Protein AF-A0A2V8KCZ8-F1 (afdb_monomer)

Sequence (81 aa):
TNQAATLTIALLNSRGEEVTRVSRQLSGNEQLSRFIDEFYPDIRNGEFSGTVTVRSTVLVAVVALQIDRSGITTIPVTPID

Structure (mmCIF, N/CA/C/O backbone):
data_AF-A0A2V8KCZ8-F1
#
_entry.id   AF-A0A2V8KCZ8-F1
#
loop_
_atom_site.group_PDB
_atom_site.id
_atom_site.type_symbol
_atom_site.label_atom_id
_atom_site.label_alt_id
_atom_site.label_comp_id
_atom_site.label_asym_id
_atom_site.label_entity_id
_atom_site.label_seq_id
_atom_site.pdbx_PDB_ins_code
_atom_site.Cartn_x
_atom_site.Cartn_y
_atom_site.Cartn_z
_atom_site.occupancy
_atom_site.B_iso_or_equiv
_atom_site.auth_seq_id
_atom_site.auth_comp_id
_atom_site.auth_asym_id
_atom_site.auth_atom_id
_atom_site.pdbx_PDB_model_num
ATOM 1 N N . THR A 1 1 ? -16.658 1.224 14.983 1.00 57.03 1 THR A N 1
ATOM 2 C CA . THR A 1 1 ? -16.044 2.321 15.764 1.00 57.03 1 THR A CA 1
ATOM 3 C C . THR A 1 1 ? -15.176 3.143 14.833 1.00 57.03 1 THR A C 1
ATOM 5 O O . THR A 1 1 ? -14.515 2.563 13.986 1.00 57.03 1 THR A O 1
ATOM 8 N N . ASN A 1 2 ? -15.214 4.474 14.939 1.00 79.94 2 ASN A N 1
ATOM 9 C CA . ASN A 1 2 ? -14.327 5.375 14.195 1.00 79.94 2 ASN A CA 1
ATOM 10 C C . ASN A 1 2 ? -12.939 5.329 14.868 1.00 79.94 2 ASN A C 1
ATOM 12 O O . ASN A 1 2 ? -12.676 6.081 15.801 1.00 79.94 2 ASN A O 1
ATOM 16 N N . GLN A 1 3 ? -12.121 4.339 14.500 1.00 91.81 3 GLN A N 1
ATOM 17 C CA . GLN A 1 3 ? -10.769 4.147 15.031 1.00 91.81 3 GLN A CA 1
ATOM 18 C C . GLN A 1 3 ? -9.744 4.550 13.978 1.00 91.81 3 GLN A C 1
ATOM 20 O O . GLN A 1 3 ? -9.902 4.221 12.804 1.00 91.81 3 GLN A O 1
ATOM 25 N N . ALA A 1 4 ? -8.690 5.240 14.411 1.00 95.19 4 ALA A N 1
ATOM 26 C CA . ALA A 1 4 ? -7.555 5.524 13.549 1.00 95.19 4 ALA A CA 1
ATOM 27 C C . ALA A 1 4 ? -6.768 4.235 13.253 1.00 95.19 4 ALA A C 1
ATOM 29 O O . ALA A 1 4 ? -6.545 3.410 14.142 1.00 95.19 4 ALA A O 1
ATOM 30 N N . ALA A 1 5 ? -6.327 4.091 12.009 1.00 96.31 5 ALA A N 1
ATOM 31 C CA . ALA A 1 5 ? -5.500 3.001 11.524 1.00 96.31 5 ALA A CA 1
ATOM 32 C C . ALA A 1 5 ? -4.073 3.491 11.271 1.00 96.31 5 ALA A C 1
ATOM 34 O O . ALA A 1 5 ? -3.864 4.586 10.745 1.00 96.31 5 ALA A O 1
ATOM 35 N N . THR A 1 6 ? -3.085 2.653 11.571 1.00 97.31 6 THR A N 1
ATOM 36 C CA . THR A 1 6 ? -1.742 2.798 11.007 1.00 97.31 6 THR A CA 1
ATOM 37 C C . THR A 1 6 ? -1.587 1.784 9.884 1.00 97.31 6 THR A C 1
ATOM 39 O O . THR A 1 6 ? -1.601 0.577 10.118 1.00 97.31 6 THR A O 1
ATOM 42 N N . LEU A 1 7 ? -1.443 2.290 8.663 1.00 96.75 7 LEU A N 1
ATOM 43 C CA . LEU A 1 7 ? -1.184 1.515 7.461 1.00 96.75 7 LEU A CA 1
ATOM 44 C C . LEU A 1 7 ? 0.323 1.397 7.259 1.00 96.75 7 LEU A C 1
ATOM 46 O O . LEU A 1 7 ? 1.018 2.407 7.175 1.00 96.75 7 LEU A O 1
ATOM 50 N N . THR A 1 8 ? 0.819 0.174 7.129 1.00 97.19 8 THR A N 1
ATOM 51 C CA . THR A 1 8 ? 2.145 -0.113 6.582 1.00 97.19 8 THR A CA 1
ATOM 52 C C . THR A 1 8 ? 1.965 -0.616 5.161 1.00 97.19 8 THR A C 1
ATOM 54 O O . THR A 1 8 ? 1.451 -1.714 4.951 1.00 97.19 8 THR A O 1
ATOM 57 N N . ILE A 1 9 ? 2.373 0.195 4.195 1.00 95.94 9 ILE A N 1
ATOM 58 C CA . ILE A 1 9 ? 2.352 -0.144 2.774 1.00 95.94 9 ILE A CA 1
ATOM 59 C C . ILE A 1 9 ? 3.786 -0.535 2.428 1.00 95.94 9 ILE A C 1
ATOM 61 O O . ILE A 1 9 ? 4.699 0.217 2.762 1.00 95.94 9 ILE A O 1
ATOM 65 N N . ALA A 1 10 ? 4.005 -1.695 1.816 1.00 95.56 10 ALA A N 1
ATOM 66 C CA . ALA A 1 10 ? 5.343 -2.174 1.478 1.00 95.56 10 ALA A CA 1
ATOM 67 C C . ALA A 1 10 ? 5.409 -2.722 0.054 1.00 95.56 10 ALA A C 1
ATOM 69 O O . ALA A 1 10 ? 4.452 -3.326 -0.434 1.00 95.56 10 ALA A O 1
ATOM 70 N N . LEU A 1 11 ? 6.551 -2.514 -0.595 1.00 93.94 11 LEU A N 1
ATOM 71 C CA . LEU A 1 11 ? 6.871 -3.068 -1.904 1.00 93.94 11 LEU A CA 1
ATOM 72 C C . LEU A 1 11 ? 7.754 -4.295 -1.740 1.00 93.94 11 LEU A C 1
ATOM 74 O O . LEU A 1 11 ? 8.810 -4.214 -1.113 1.00 93.94 11 LEU A O 1
ATOM 78 N N . LEU A 1 12 ? 7.337 -5.414 -2.320 1.00 93.50 12 LEU A N 1
ATOM 79 C CA . LEU A 1 12 ? 8.092 -6.660 -2.326 1.00 93.50 12 LEU A CA 1
ATOM 80 C C . LEU A 1 12 ? 8.515 -6.984 -3.758 1.00 93.50 12 LEU A C 1
ATOM 82 O O . LEU A 1 12 ? 7.689 -6.933 -4.669 1.00 93.50 12 LEU A O 1
ATOM 86 N N . ASN A 1 13 ? 9.785 -7.328 -3.966 1.00 91.56 13 ASN A N 1
ATOM 87 C CA . ASN A 1 13 ? 10.280 -7.749 -5.278 1.00 91.56 13 ASN A CA 1
ATOM 88 C C . ASN A 1 13 ? 9.697 -9.120 -5.691 1.00 91.56 13 ASN A C 1
ATOM 90 O O . ASN A 1 13 ? 8.951 -9.756 -4.946 1.00 91.56 13 ASN A O 1
ATOM 94 N N . SER A 1 14 ? 10.061 -9.615 -6.875 1.00 91.69 14 SER A N 1
ATOM 95 C CA . SER A 1 14 ? 9.601 -10.917 -7.389 1.00 91.69 14 SER A CA 1
ATOM 96 C C . SER A 1 14 ? 9.996 -12.132 -6.534 1.00 91.69 14 SER A C 1
ATOM 98 O O . SER A 1 14 ? 9.411 -13.200 -6.698 1.00 91.69 14 SER A O 1
ATOM 100 N N . ARG A 1 15 ? 10.958 -11.987 -5.613 1.00 93.06 15 ARG A N 1
ATOM 101 C CA . ARG A 1 15 ? 11.343 -13.016 -4.632 1.00 93.06 15 ARG A CA 1
ATOM 102 C C . ARG A 1 15 ? 10.554 -12.917 -3.322 1.00 93.06 15 ARG A C 1
ATOM 104 O O . ARG A 1 15 ? 10.786 -13.714 -2.421 1.00 93.06 15 ARG A O 1
ATOM 111 N N . GLY A 1 16 ? 9.642 -11.952 -3.204 1.00 91.62 16 GLY A N 1
ATOM 112 C CA . GLY A 1 16 ? 8.890 -11.681 -1.978 1.00 91.62 16 GLY A CA 1
ATOM 113 C C . GLY A 1 16 ? 9.692 -10.925 -0.915 1.00 91.62 16 GLY A C 1
ATOM 114 O O . GLY A 1 16 ? 9.242 -10.815 0.223 1.00 91.62 16 GLY A O 1
ATOM 115 N N . GLU A 1 17 ? 10.870 -10.400 -1.254 1.00 94.31 17 GLU A N 1
ATOM 116 C CA . GLU A 1 17 ? 11.689 -9.630 -0.319 1.00 94.31 17 GLU A CA 1
ATOM 117 C C . GLU A 1 17 ? 11.234 -8.173 -0.319 1.00 94.31 17 GLU A C 1
ATOM 119 O O . GLU A 1 17 ? 11.044 -7.572 -1.380 1.00 94.31 17 GLU A O 1
ATOM 124 N N . GLU A 1 18 ? 11.087 -7.590 0.867 1.00 94.31 18 GLU A N 1
ATOM 125 C CA . GLU A 1 18 ? 10.739 -6.180 0.998 1.00 94.31 18 GLU A CA 1
ATOM 126 C C . GLU A 1 18 ? 11.870 -5.285 0.476 1.00 94.31 18 GLU A C 1
ATOM 128 O O . GLU A 1 18 ? 13.011 -5.369 0.925 1.00 94.31 18 GLU A O 1
ATOM 133 N N . VAL A 1 19 ? 11.530 -4.406 -0.463 1.00 92.69 19 VAL A N 1
ATOM 134 C CA . VAL A 1 19 ? 12.433 -3.402 -1.035 1.00 92.69 19 VAL A CA 1
ATOM 135 C C . VAL A 1 19 ? 12.356 -2.104 -0.238 1.00 92.69 19 VAL A C 1
ATOM 137 O O . VAL A 1 19 ? 13.374 -1.486 0.057 1.00 92.69 19 VAL A O 1
ATOM 140 N N . THR A 1 20 ? 11.139 -1.673 0.094 1.00 93.06 20 THR A N 1
ATOM 141 C CA . THR A 1 20 ? 10.883 -0.462 0.878 1.00 93.06 20 THR A CA 1
ATOM 142 C C . THR A 1 20 ? 9.464 -0.475 1.444 1.00 93.06 20 THR A C 1
ATOM 144 O O . THR A 1 20 ? 8.606 -1.238 0.988 1.00 93.06 20 THR A O 1
ATOM 147 N N . ARG A 1 21 ? 9.198 0.399 2.418 1.00 95.69 21 ARG A N 1
ATOM 148 C CA . ARG A 1 21 ? 7.877 0.590 3.018 1.00 95.69 21 ARG A CA 1
ATOM 149 C C . ARG A 1 21 ? 7.623 2.047 3.383 1.00 95.69 21 ARG A C 1
ATOM 151 O O . ARG A 1 21 ? 8.550 2.798 3.676 1.00 95.69 21 ARG A O 1
ATOM 158 N N . VAL A 1 22 ? 6.350 2.411 3.470 1.00 96.19 22 VAL A N 1
ATOM 159 C CA . VAL A 1 22 ? 5.891 3.665 4.074 1.00 96.19 22 VAL A CA 1
ATOM 160 C C . VAL A 1 22 ? 4.812 3.404 5.117 1.00 96.19 22 VAL A C 1
ATOM 162 O O . VAL A 1 22 ? 3.992 2.497 4.979 1.00 96.19 22 VAL A O 1
ATOM 165 N N . SER A 1 23 ? 4.802 4.231 6.164 1.00 97.00 23 SER A N 1
ATOM 166 C CA . SER A 1 23 ? 3.739 4.249 7.171 1.00 97.00 23 SER A CA 1
ATOM 167 C C . SER A 1 23 ? 2.823 5.452 6.963 1.00 97.00 23 SER A C 1
ATOM 169 O O . SER A 1 23 ? 3.300 6.562 6.696 1.00 97.00 23 SER A O 1
ATOM 171 N N . ARG A 1 24 ? 1.510 5.249 7.060 1.00 96.31 24 ARG A N 1
ATOM 172 C CA . ARG A 1 24 ? 0.495 6.306 6.970 1.00 96.31 24 ARG A CA 1
ATOM 173 C C . ARG A 1 24 ? -0.543 6.129 8.060 1.00 96.31 24 ARG A C 1
ATOM 175 O O . ARG A 1 24 ? -0.955 5.013 8.357 1.00 96.31 24 ARG A O 1
ATOM 182 N N . GLN A 1 25 ? -0.974 7.242 8.633 1.00 96.62 25 GLN A N 1
ATOM 183 C CA . GLN A 1 25 ? -2.109 7.251 9.538 1.00 96.62 25 GLN A CA 1
ATOM 184 C C . GLN A 1 25 ? -3.368 7.567 8.739 1.00 96.62 25 GLN A C 1
ATOM 186 O O . GLN A 1 25 ? -3.349 8.460 7.896 1.00 96.62 25 GLN A O 1
ATOM 191 N N . LEU A 1 26 ? -4.424 6.806 8.992 1.00 95.50 26 LEU A N 1
ATOM 192 C CA . LEU A 1 26 ? -5.754 7.037 8.455 1.00 95.50 26 LEU A CA 1
ATOM 193 C C . LEU A 1 26 ? -6.680 7.247 9.648 1.00 95.50 26 LEU A C 1
ATOM 195 O O . LEU A 1 26 ? -6.828 6.351 10.478 1.00 95.50 26 LEU A O 1
ATOM 199 N N . SER A 1 27 ? -7.271 8.426 9.777 1.00 95.69 27 SER A N 1
ATOM 200 C CA . SER A 1 27 ? -8.306 8.669 10.782 1.00 95.69 27 SER A CA 1
ATOM 201 C C . SER A 1 27 ? -9.516 7.790 10.463 1.00 95.69 27 SER A C 1
ATOM 203 O O . SER A 1 27 ? -9.729 7.400 9.314 1.00 95.69 27 SER A O 1
ATOM 205 N N . GLY A 1 28 ? -10.338 7.431 11.446 1.00 93.75 28 GLY A N 1
ATOM 206 C CA . GLY A 1 28 ? -11.502 6.620 11.098 1.00 93.75 28 GLY A CA 1
ATOM 207 C C . GLY A 1 28 ? -12.500 7.427 10.253 1.00 93.75 28 GLY A C 1
ATOM 208 O O . GLY A 1 28 ? -12.661 8.641 10.409 1.00 93.75 28 GLY A O 1
ATOM 209 N N . ASN A 1 29 ? -13.141 6.725 9.319 1.00 91.44 29 ASN A N 1
ATOM 210 C CA . ASN A 1 29 ? -13.934 7.279 8.214 1.00 91.44 29 ASN A CA 1
ATOM 211 C C . ASN A 1 29 ? -13.148 8.145 7.207 1.00 91.44 29 ASN A C 1
ATOM 213 O O . ASN A 1 29 ? -13.762 8.711 6.305 1.00 91.44 29 ASN A O 1
ATOM 217 N N . GLU A 1 30 ? -11.823 8.257 7.326 1.00 94.50 30 GLU A N 1
ATOM 218 C CA . GLU A 1 30 ? -10.990 8.905 6.313 1.00 94.50 30 GLU A CA 1
ATOM 219 C C . GLU A 1 30 ? -10.759 7.968 5.117 1.00 94.50 30 GLU A C 1
ATOM 221 O O . GLU A 1 30 ? -10.739 6.742 5.253 1.00 94.50 30 GLU A O 1
ATOM 226 N N . GLN A 1 31 ? -10.551 8.555 3.939 1.00 94.50 31 GLN A N 1
ATOM 227 C CA . GLN A 1 31 ? -10.144 7.853 2.726 1.00 94.50 31 GLN A CA 1
ATOM 228 C C . GLN A 1 31 ? -8.787 8.383 2.258 1.00 94.50 31 GLN A C 1
ATOM 230 O O . GLN A 1 31 ? -8.599 9.588 2.108 1.00 94.50 31 GLN A O 1
ATOM 235 N N . LEU A 1 32 ? -7.868 7.466 1.950 1.00 94.88 32 LEU A N 1
ATOM 236 C CA . LEU A 1 32 ? -6.586 7.775 1.324 1.00 94.88 32 LEU A CA 1
ATOM 237 C C . LEU A 1 32 ? -6.567 7.217 -0.101 1.00 94.88 32 LEU A C 1
ATOM 239 O O . LEU A 1 32 ? -6.695 6.013 -0.306 1.00 94.88 32 LEU A O 1
ATOM 243 N N . SER A 1 33 ? -6.384 8.089 -1.091 1.00 94.75 33 SER A N 1
ATOM 244 C CA . SER A 1 33 ? -6.254 7.712 -2.504 1.00 94.75 33 SER A CA 1
ATOM 245 C C . SER A 1 33 ? -5.017 8.375 -3.100 1.00 94.75 3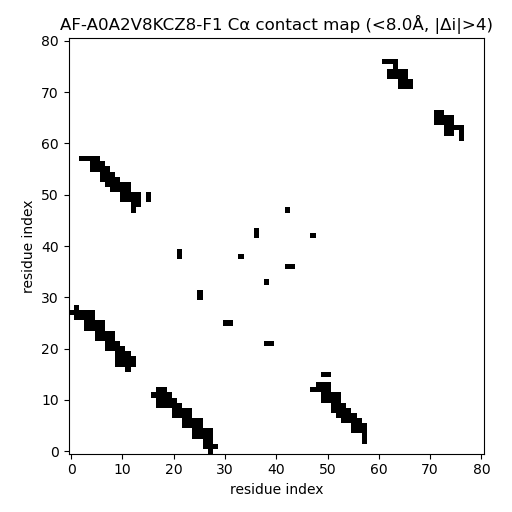3 SER A C 1
ATOM 247 O O . SER A 1 33 ? -4.882 9.595 -3.046 1.00 94.75 33 SER A O 1
ATOM 249 N N . ARG A 1 34 ? -4.089 7.553 -3.594 1.00 93.62 34 ARG A N 1
ATOM 250 C CA . ARG A 1 34 ? -2.751 7.938 -4.066 1.00 93.62 34 ARG A CA 1
ATOM 251 C C . ARG A 1 34 ? -2.258 6.925 -5.094 1.00 93.62 34 ARG A C 1
ATOM 253 O O . ARG A 1 34 ? -2.583 5.741 -4.989 1.00 93.62 34 ARG A O 1
ATOM 260 N N . PHE A 1 35 ? -1.427 7.375 -6.023 1.00 90.94 35 PHE A N 1
ATOM 261 C CA . PHE A 1 35 ? -0.651 6.505 -6.899 1.00 90.94 35 PHE A CA 1
ATOM 262 C C . PHE A 1 35 ? 0.540 5.882 -6.151 1.00 90.94 35 PHE A C 1
ATOM 264 O O . PHE A 1 35 ? 1.046 6.426 -5.166 1.00 90.94 35 PHE A O 1
ATOM 271 N N . ILE A 1 36 ? 1.012 4.721 -6.615 1.00 88.00 36 ILE A N 1
ATOM 272 C CA . ILE A 1 36 ? 2.146 4.016 -5.991 1.00 88.00 36 ILE A CA 1
ATOM 273 C C . ILE A 1 36 ? 3.433 4.854 -6.045 1.00 88.00 36 ILE A C 1
ATOM 275 O O . ILE A 1 36 ? 4.189 4.892 -5.076 1.00 88.00 36 ILE A O 1
ATOM 279 N N . ASP A 1 37 ? 3.656 5.595 -7.124 1.00 87.00 37 ASP A N 1
ATOM 280 C CA . ASP A 1 37 ? 4.807 6.488 -7.296 1.00 87.00 37 ASP A CA 1
ATOM 281 C C . ASP A 1 37 ? 4.738 7.772 -6.441 1.00 87.00 37 ASP A C 1
ATOM 283 O O . ASP A 1 37 ? 5.740 8.476 -6.279 1.00 87.00 37 ASP A O 1
A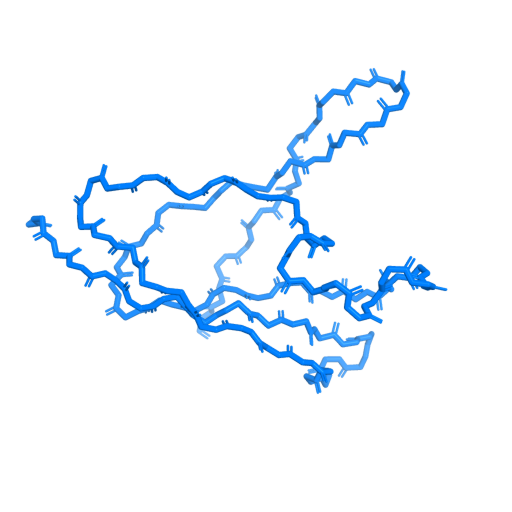TOM 287 N N . GLU A 1 38 ? 3.578 8.103 -5.868 1.00 91.44 38 GLU A N 1
ATOM 288 C CA . GLU A 1 38 ? 3.434 9.129 -4.831 1.00 91.44 38 GLU A CA 1
ATOM 289 C C . GLU A 1 38 ? 3.797 8.595 -3.444 1.00 91.44 38 GLU A C 1
ATOM 291 O O . GLU A 1 38 ? 4.279 9.353 -2.600 1.00 91.44 38 GLU A O 1
ATOM 296 N N . PHE A 1 39 ? 3.582 7.301 -3.191 1.00 91.31 39 PHE A N 1
ATOM 297 C CA . PHE A 1 39 ? 4.054 6.662 -1.964 1.00 91.31 39 PHE A CA 1
ATOM 298 C C . PHE A 1 39 ? 5.572 6.472 -1.969 1.00 91.31 39 PHE A C 1
ATOM 300 O O . PHE A 1 39 ? 6.197 6.646 -0.924 1.00 91.31 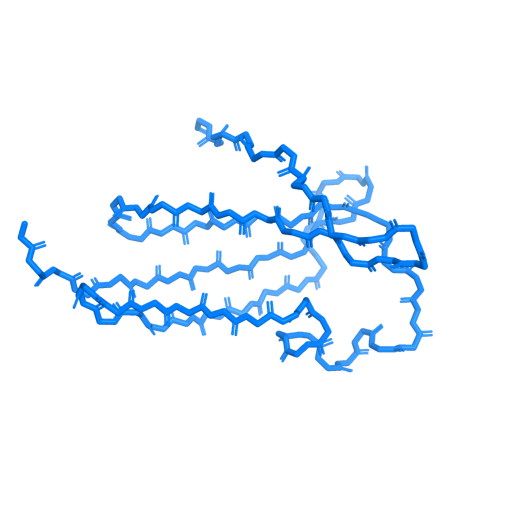39 PHE A O 1
ATOM 307 N N . TYR A 1 40 ? 6.153 6.162 -3.131 1.00 90.06 40 TYR A N 1
ATOM 308 C CA . TYR A 1 40 ? 7.573 5.845 -3.284 1.00 90.06 40 TYR A CA 1
ATOM 309 C C . TYR A 1 40 ? 8.222 6.700 -4.381 1.00 90.06 40 TYR A C 1
ATOM 311 O O . TYR A 1 40 ? 8.507 6.203 -5.474 1.00 90.06 40 TYR A O 1
ATOM 319 N N . PRO A 1 41 ? 8.472 7.994 -4.114 1.00 86.06 41 PRO A N 1
ATOM 320 C CA . PRO A 1 41 ? 9.019 8.905 -5.116 1.00 86.06 41 PRO A CA 1
ATOM 321 C C . PRO A 1 41 ? 10.408 8.489 -5.622 1.00 86.06 41 PRO A C 1
ATOM 323 O O . PRO A 1 41 ? 10.731 8.745 -6.778 1.00 86.06 41 PRO A O 1
ATOM 326 N N . ASP A 1 42 ? 11.197 7.783 -4.813 1.00 79.88 42 ASP A N 1
ATOM 327 C CA . ASP A 1 42 ? 12.546 7.338 -5.192 1.00 79.88 42 ASP A CA 1
ATOM 328 C C . ASP A 1 42 ? 12.545 6.175 -6.202 1.00 79.88 42 ASP A C 1
ATOM 330 O O . ASP A 1 42 ? 13.568 5.871 -6.811 1.00 79.88 42 ASP A O 1
ATOM 334 N N . ILE A 1 43 ? 11.390 5.536 -6.423 1.00 76.12 43 ILE A N 1
ATOM 335 C CA . ILE A 1 43 ? 11.225 4.405 -7.355 1.00 76.12 43 ILE A CA 1
ATOM 336 C C . ILE A 1 43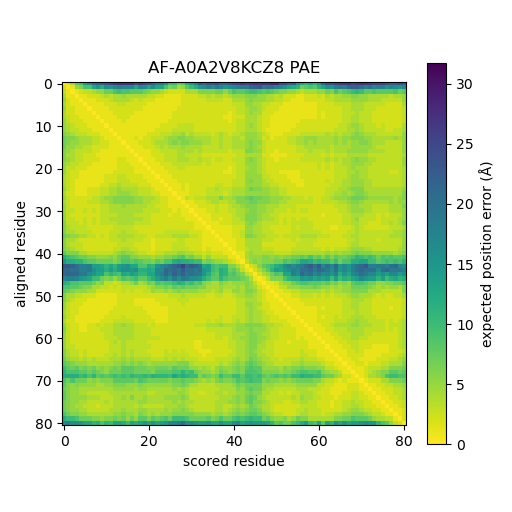 ? 10.832 4.881 -8.761 1.00 76.12 43 ILE A C 1
ATOM 338 O O . ILE A 1 43 ? 10.848 4.103 -9.710 1.00 76.12 43 ILE A O 1
ATOM 342 N N . ARG A 1 44 ? 10.582 6.187 -8.936 1.00 63.75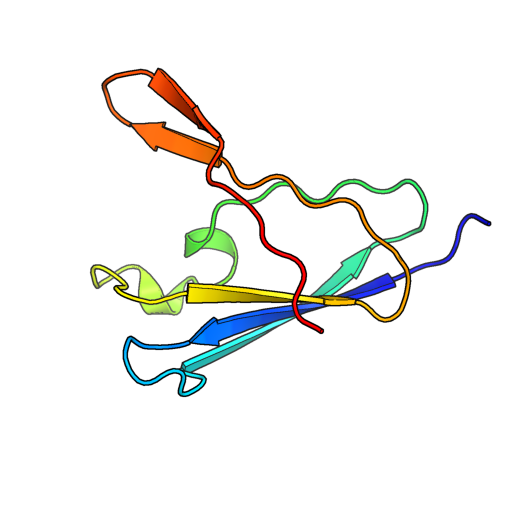 44 ARG A N 1
ATOM 343 C CA . ARG A 1 44 ? 10.101 6.819 -10.181 1.00 63.75 44 ARG A CA 1
ATOM 344 C C . ARG A 1 44 ? 10.970 6.597 -11.426 1.00 63.75 44 ARG A C 1
ATOM 346 O O . ARG A 1 44 ? 10.525 6.916 -12.522 1.00 63.75 44 ARG A O 1
ATOM 353 N N . ASN A 1 45 ? 12.168 6.035 -11.281 1.00 55.88 45 ASN A N 1
ATOM 354 C CA . ASN A 1 45 ? 13.111 5.827 -12.378 1.00 55.88 45 ASN A CA 1
ATOM 355 C C . ASN A 1 45 ? 13.187 4.374 -12.884 1.00 55.88 45 ASN A C 1
ATOM 357 O O . ASN A 1 45 ? 14.024 4.090 -13.739 1.00 55.88 45 ASN A O 1
ATOM 361 N N . GLY A 1 46 ? 12.351 3.453 -12.389 1.00 61.56 46 GLY A N 1
ATOM 362 C CA . GLY A 1 46 ? 12.334 2.063 -12.855 1.00 61.56 46 GLY A CA 1
ATOM 363 C C . GLY A 1 46 ? 10.933 1.462 -12.920 1.00 61.56 46 GLY A C 1
ATOM 364 O O . GLY A 1 46 ? 10.073 1.772 -12.099 1.00 61.56 46 GLY A O 1
ATOM 365 N N . GLU A 1 47 ? 10.708 0.567 -13.883 1.00 64.25 47 GLU A N 1
ATOM 366 C CA . GLU A 1 47 ? 9.554 -0.332 -13.840 1.00 64.25 47 GLU A CA 1
ATOM 367 C C . GLU A 1 47 ? 9.693 -1.232 -12.602 1.00 64.25 47 GLU A C 1
ATOM 369 O O . GLU A 1 47 ? 10.597 -2.067 -12.518 1.00 64.25 47 GLU A O 1
ATOM 374 N N . PHE A 1 48 ? 8.826 -1.044 -11.605 1.00 77.38 48 PHE A N 1
ATOM 375 C C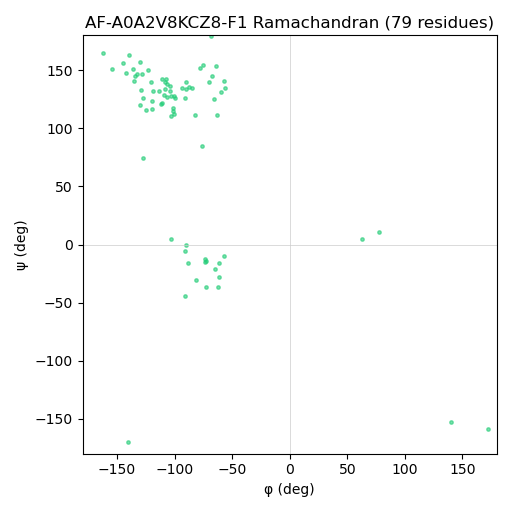A . PHE A 1 48 ? 8.789 -1.925 -10.443 1.00 77.38 48 PHE A CA 1
ATOM 376 C C . PHE A 1 48 ? 7.978 -3.180 -10.777 1.00 77.38 48 PHE A C 1
ATOM 378 O O . PHE A 1 48 ? 6.760 -3.120 -10.935 1.00 77.38 48 PHE A O 1
ATOM 385 N N . SER A 1 49 ? 8.661 -4.323 -10.852 1.00 83.81 49 SER A N 1
AT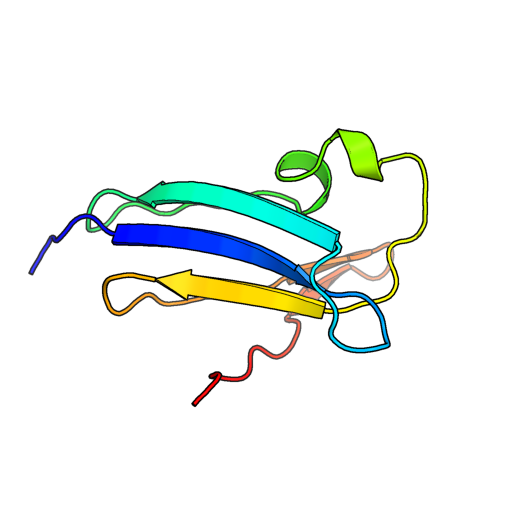OM 386 C CA . SER A 1 49 ? 8.030 -5.639 -10.964 1.00 83.81 49 SER A CA 1
ATOM 387 C C . SER A 1 49 ? 8.027 -6.323 -9.600 1.00 83.81 49 SER A C 1
ATOM 389 O O . SER A 1 49 ? 9.080 -6.666 -9.052 1.00 83.81 49 SER A O 1
ATOM 391 N N . GLY A 1 50 ? 6.839 -6.491 -9.028 1.00 89.06 50 GLY A N 1
ATOM 392 C CA . GLY A 1 50 ? 6.685 -7.005 -7.677 1.00 89.06 50 GLY A CA 1
ATOM 393 C C . GLY A 1 50 ? 5.249 -6.927 -7.178 1.00 89.06 50 GLY A C 1
ATOM 394 O O . GLY A 1 50 ? 4.303 -6.842 -7.958 1.00 89.06 50 GLY A O 1
ATOM 395 N N . THR A 1 51 ? 5.092 -6.955 -5.859 1.00 91.69 51 THR A N 1
ATOM 396 C CA . THR A 1 51 ? 3.792 -6.873 -5.188 1.00 91.69 51 THR A CA 1
ATOM 397 C C . THR A 1 51 ? 3.758 -5.711 -4.205 1.00 91.69 51 THR A C 1
ATOM 399 O O . THR A 1 51 ? 4.777 -5.317 -3.636 1.00 91.69 51 THR A O 1
ATOM 402 N N . VAL A 1 52 ? 2.564 -5.154 -4.008 1.00 93.31 52 VAL A N 1
ATOM 403 C CA . VAL A 1 52 ? 2.285 -4.177 -2.955 1.00 93.31 52 VAL A CA 1
ATOM 404 C C . VAL A 1 52 ? 1.540 -4.906 -1.847 1.00 93.31 52 VAL A C 1
ATOM 406 O O . VAL A 1 52 ? 0.522 -5.544 -2.105 1.00 93.31 52 VAL A O 1
ATOM 409 N N . THR A 1 53 ? 2.018 -4.793 -0.614 1.00 95.44 53 THR A N 1
ATOM 410 C CA . THR A 1 53 ? 1.308 -5.291 0.568 1.00 95.44 53 THR A CA 1
ATOM 411 C C . THR A 1 53 ? 0.822 -4.120 1.408 1.00 95.44 53 THR A C 1
ATOM 413 O O . THR A 1 53 ? 1.507 -3.103 1.526 1.00 95.44 53 THR A O 1
ATOM 416 N N . VAL A 1 54 ? -0.369 -4.254 1.991 1.00 95.44 54 VAL A N 1
ATOM 417 C CA . VAL A 1 54 ? -0.929 -3.283 2.936 1.00 95.44 54 VAL A CA 1
ATOM 418 C C . VAL A 1 54 ? -1.272 -4.028 4.214 1.00 95.44 54 VAL A C 1
ATOM 420 O O . VAL A 1 54 ? -2.128 -4.908 4.216 1.00 95.44 54 VAL A O 1
ATOM 423 N N . ARG A 1 55 ? -0.599 -3.675 5.307 1.00 96.06 55 ARG A N 1
ATOM 424 C CA . ARG A 1 55 ? -0.916 -4.145 6.658 1.00 96.06 55 ARG A CA 1
ATOM 425 C C . ARG A 1 55 ? -1.525 -2.999 7.446 1.00 96.06 55 ARG A C 1
ATOM 427 O O . ARG A 1 55 ? -1.059 -1.869 7.339 1.00 96.06 55 ARG A O 1
ATOM 434 N N . SER A 1 56 ? -2.543 -3.286 8.242 1.00 95.94 56 SER A N 1
ATOM 435 C CA . SER A 1 56 ? -3.255 -2.281 9.028 1.00 95.94 56 SER A CA 1
ATOM 436 C C . SER A 1 56 ? -3.432 -2.757 10.463 1.00 95.94 56 SER A C 1
ATOM 438 O O . SER A 1 56 ? -3.605 -3.948 10.708 1.00 95.94 56 SER A O 1
ATOM 440 N N . THR A 1 57 ? -3.413 -1.823 11.412 1.00 96.62 57 THR A N 1
ATOM 441 C CA . THR A 1 57 ? -3.691 -2.100 12.831 1.00 96.62 57 THR A CA 1
ATOM 442 C C . THR A 1 57 ? -5.173 -2.347 13.123 1.00 96.62 57 THR A C 1
ATOM 444 O O . THR A 1 57 ? -5.508 -2.842 14.194 1.00 96.62 57 THR A O 1
ATOM 447 N N . VAL A 1 58 ? -6.063 -1.991 12.193 1.00 94.38 58 VAL A N 1
ATOM 448 C CA . VAL A 1 58 ? -7.517 -2.220 12.259 1.00 94.38 58 VAL A CA 1
ATOM 449 C C . VAL A 1 58 ? -8.040 -2.643 10.884 1.00 94.38 58 VAL A C 1
ATOM 451 O O . VAL A 1 58 ? -7.367 -2.431 9.874 1.00 94.38 58 VAL A O 1
ATOM 454 N N . LEU A 1 59 ? -9.243 -3.219 10.817 1.00 92.31 59 LEU A N 1
ATOM 455 C CA . LEU A 1 59 ? -9.863 -3.590 9.541 1.00 92.31 59 LEU A CA 1
ATOM 456 C C . LEU A 1 59 ? -10.057 -2.362 8.643 1.00 92.31 59 LEU A C 1
ATOM 458 O O . LEU A 1 59 ? -10.604 -1.347 9.073 1.00 92.31 59 LEU A O 1
ATOM 462 N N . VAL A 1 60 ? -9.631 -2.483 7.388 1.00 92.25 60 VAL A N 1
ATOM 463 C CA . VAL A 1 60 ? -9.770 -1.458 6.350 1.00 92.25 60 VAL A CA 1
ATOM 464 C C . VAL A 1 60 ? -10.231 -2.104 5.050 1.00 92.25 60 VAL A C 1
ATOM 466 O O . VAL A 1 60 ? -9.936 -3.270 4.792 1.00 92.25 60 VAL A O 1
ATOM 469 N N . ALA A 1 61 ? -10.946 -1.344 4.225 1.00 93.19 61 ALA A N 1
ATOM 470 C CA . ALA A 1 61 ? -11.234 -1.732 2.851 1.00 93.19 61 ALA A CA 1
ATOM 471 C C . ALA A 1 61 ? -10.131 -1.197 1.931 1.00 93.19 61 ALA A C 1
ATOM 473 O O . ALA A 1 61 ? -9.674 -0.066 2.102 1.00 93.19 61 ALA A O 1
ATOM 474 N N . VAL A 1 62 ? -9.716 -1.999 0.951 1.00 94.06 62 VAL A N 1
ATOM 475 C CA . VAL A 1 62 ? -8.676 -1.628 -0.015 1.00 94.06 62 VAL A CA 1
ATOM 476 C C . VAL A 1 62 ? -9.194 -1.879 -1.424 1.00 94.06 62 VAL A C 1
ATOM 478 O O . VAL A 1 62 ? -9.737 -2.943 -1.710 1.00 94.06 62 VAL A O 1
ATOM 481 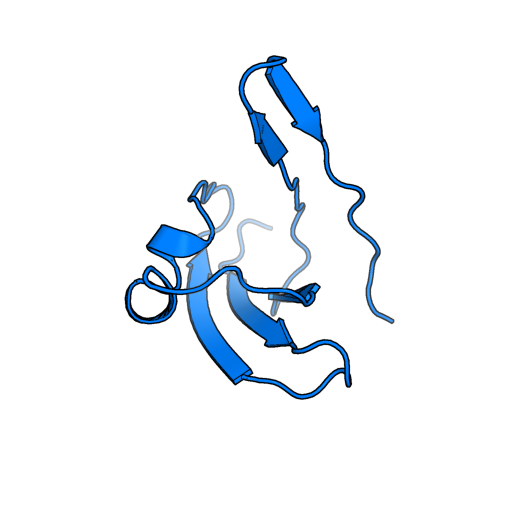N N . VAL A 1 63 ? -9.000 -0.899 -2.303 1.00 94.88 63 VAL A N 1
ATOM 482 C CA . VAL A 1 63 ? -9.254 -1.014 -3.741 1.00 94.88 63 VAL A CA 1
ATOM 483 C C . VAL A 1 63 ? -7.991 -0.573 -4.463 1.00 94.88 63 VAL A C 1
ATOM 485 O O . VAL A 1 63 ? -7.488 0.522 -4.217 1.00 94.88 63 VAL A O 1
ATOM 488 N N . ALA A 1 64 ? -7.484 -1.424 -5.349 1.00 94.62 64 ALA A N 1
ATOM 489 C CA . ALA A 1 64 ? -6.376 -1.094 -6.230 1.00 94.62 64 ALA A CA 1
ATOM 490 C C . ALA A 1 64 ? -6.914 -0.843 -7.643 1.00 94.62 64 ALA A C 1
ATOM 492 O O . ALA A 1 64 ? -7.715 -1.625 -8.158 1.00 94.62 64 ALA A O 1
ATOM 493 N N . LEU A 1 65 ? -6.482 0.255 -8.260 1.00 94.12 65 LEU A N 1
ATOM 494 C CA . LEU A 1 65 ? -6.883 0.651 -9.607 1.00 94.12 65 LEU A CA 1
ATOM 495 C C . LEU A 1 65 ? -5.650 0.737 -10.503 1.00 94.12 65 LEU A C 1
ATOM 497 O O . LEU A 1 65 ? -4.612 1.250 -10.089 1.00 94.12 65 LEU A O 1
ATOM 501 N N . GLN A 1 66 ? -5.792 0.276 -11.739 1.00 91.25 66 GLN A N 1
ATOM 502 C CA . GLN A 1 66 ? -4.847 0.504 -12.821 1.00 91.25 66 GLN A CA 1
ATOM 503 C C . GLN A 1 66 ? -5.474 1.479 -13.811 1.00 91.25 66 GLN A C 1
ATOM 505 O O . GLN A 1 66 ? -6.635 1.329 -14.192 1.00 91.25 66 GLN A O 1
ATOM 510 N N . ILE A 1 67 ? -4.693 2.476 -14.218 1.00 90.12 67 ILE A N 1
ATOM 511 C CA . ILE A 1 67 ? -5.087 3.457 -15.224 1.00 90.12 67 ILE A CA 1
ATOM 512 C C . ILE A 1 67 ? -4.099 3.349 -16.375 1.00 90.12 67 ILE A C 1
ATOM 514 O O . ILE A 1 67 ? -2.894 3.491 -16.173 1.00 90.12 67 ILE A O 1
ATOM 518 N N . ASP A 1 68 ? -4.603 3.102 -17.577 1.00 87.81 68 ASP A N 1
ATOM 519 C CA . ASP A 1 68 ? -3.803 3.080 -18.795 1.00 87.81 68 ASP A CA 1
ATOM 520 C C . ASP A 1 68 ? -4.559 3.737 -19.964 1.00 87.81 68 ASP A C 1
ATOM 522 O O . ASP A 1 68 ? -5.586 4.392 -19.783 1.00 87.81 68 ASP A O 1
ATOM 526 N N . ARG A 1 69 ? -4.034 3.603 -21.188 1.00 90.50 69 ARG A N 1
ATOM 527 C CA . ARG A 1 69 ? -4.652 4.195 -22.388 1.00 90.50 69 ARG A CA 1
ATOM 528 C C . ARG A 1 69 ? -6.025 3.601 -22.725 1.00 90.50 69 ARG A C 1
ATOM 530 O O . ARG A 1 69 ? -6.769 4.226 -23.472 1.00 90.50 69 ARG A O 1
ATOM 537 N N . SER A 1 70 ? -6.334 2.404 -22.230 1.00 91.38 70 SER A N 1
ATOM 538 C CA . SER A 1 70 ? -7.597 1.697 -22.455 1.00 91.38 70 SER A CA 1
ATOM 539 C C . SER A 1 70 ? -8.679 2.052 -21.430 1.00 91.38 70 SER A C 1
ATOM 541 O O . SER A 1 70 ? -9.858 1.829 -21.701 1.00 91.38 70 SER A O 1
ATOM 543 N N . GLY A 1 71 ? -8.307 2.660 -20.298 1.00 93.88 71 GLY A N 1
ATOM 544 C CA . GLY A 1 71 ? -9.239 3.165 -19.293 1.00 93.88 71 GLY A CA 1
ATOM 545 C C . GLY A 1 71 ? -8.779 2.911 -17.859 1.00 93.88 71 GLY A C 1
ATOM 546 O O . GLY A 1 71 ? -7.586 2.840 -17.569 1.00 93.88 71 GLY A O 1
ATOM 547 N N . ILE A 1 72 ? -9.755 2.802 -16.954 1.00 93.69 72 ILE A N 1
ATOM 548 C CA . ILE A 1 72 ? -9.549 2.476 -15.538 1.00 93.69 72 ILE A CA 1
ATOM 549 C C . ILE A 1 72 ? -10.068 1.060 -15.298 1.00 93.69 72 ILE A C 1
ATOM 551 O O . ILE A 1 72 ? -11.216 0.760 -15.626 1.00 93.69 72 ILE A O 1
ATOM 555 N N . THR A 1 73 ? -9.248 0.207 -14.691 1.00 95.44 73 THR A N 1
ATOM 556 C CA . THR A 1 73 ? -9.627 -1.150 -14.282 1.00 95.44 73 THR A CA 1
ATOM 557 C C . THR A 1 73 ? -9.239 -1.414 -12.829 1.00 95.44 73 THR A C 1
ATOM 559 O O . THR A 1 73 ? -8.365 -0.748 -12.275 1.00 95.44 73 THR A O 1
ATOM 562 N N . THR A 1 74 ? -9.896 -2.375 -12.186 1.00 94.31 74 THR A N 1
ATOM 563 C CA . THR A 1 74 ? -9.558 -2.815 -10.828 1.00 94.31 74 THR A CA 1
ATOM 564 C C . THR A 1 74 ? -8.500 -3.908 -10.864 1.00 94.31 74 THR A C 1
ATOM 566 O O . THR A 1 74 ? -8.638 -4.877 -11.610 1.00 94.31 74 THR A O 1
ATOM 569 N N . ILE A 1 75 ? -7.494 -3.802 -9.999 1.00 91.12 75 ILE A N 1
ATOM 570 C CA . ILE A 1 75 ? -6.542 -4.882 -9.736 1.00 91.12 75 ILE A CA 1
ATOM 571 C C . ILE A 1 75 ? -7.102 -5.738 -8.589 1.00 91.12 75 ILE A C 1
ATOM 573 O O . ILE A 1 75 ? -7.540 -5.175 -7.579 1.00 91.12 75 ILE A O 1
ATOM 577 N N . PRO A 1 76 ? -7.095 -7.079 -8.700 1.00 91.94 76 PRO A N 1
ATOM 578 C CA . PRO A 1 76 ? -7.497 -7.954 -7.606 1.00 91.94 76 PRO A CA 1
ATOM 579 C C . PRO A 1 76 ? -6.691 -7.691 -6.328 1.00 91.94 76 PRO A C 1
ATOM 581 O O . PRO A 1 76 ? -5.465 -7.594 -6.365 1.00 91.94 76 PRO A O 1
ATOM 584 N N . VAL A 1 77 ? -7.389 -7.615 -5.193 1.00 92.88 77 VAL A N 1
ATOM 585 C CA . VAL A 1 77 ? -6.784 -7.511 -3.860 1.00 92.88 77 VAL A CA 1
ATOM 586 C C . VAL A 1 77 ? -7.043 -8.813 -3.117 1.00 92.88 77 VAL A C 1
ATOM 588 O O . VAL A 1 77 ? -8.195 -9.198 -2.921 1.00 92.88 77 VAL A O 1
ATOM 591 N N . THR A 1 78 ? -5.970 -9.469 -2.689 1.00 92.38 78 THR A N 1
ATOM 592 C CA . THR A 1 78 ? -6.036 -10.723 -1.934 1.00 92.38 78 THR A CA 1
ATOM 593 C C . THR A 1 78 ? -5.685 -10.450 -0.471 1.00 92.38 78 THR A C 1
ATOM 595 O O . THR A 1 78 ? -4.634 -9.856 -0.215 1.00 92.38 78 THR A O 1
ATOM 598 N N . PRO A 1 79 ? -6.530 -10.858 0.494 1.00 89.44 79 PRO A N 1
ATOM 599 C CA . PRO A 1 79 ? -6.163 -10.851 1.905 1.00 89.44 79 PRO A CA 1
ATOM 600 C C . PRO A 1 79 ? -4.899 -11.681 2.145 1.00 89.44 79 PRO A C 1
ATOM 602 O O . PRO A 1 79 ? -4.714 -12.728 1.530 1.00 89.44 79 PRO A O 1
ATOM 605 N N . ILE A 1 80 ? -4.027 -11.197 3.024 1.00 83.06 80 ILE A N 1
ATOM 606 C CA . ILE A 1 80 ? -2.843 -11.934 3.465 1.00 83.06 80 ILE A CA 1
ATOM 607 C C . ILE A 1 80 ? -3.196 -12.498 4.840 1.00 83.06 80 ILE A C 1
ATOM 609 O O . ILE A 1 80 ? -3.496 -11.707 5.738 1.00 83.06 80 ILE A O 1
ATOM 613 N N . ASP A 1 81 ? -3.216 -13.825 4.959 1.00 68.38 81 ASP A N 1
ATOM 614 C CA . ASP A 1 81 ? -3.451 -14.537 6.225 1.00 68.38 81 ASP A CA 1
ATOM 615 C C . ASP A 1 81 ? -2.302 -14.333 7.232 1.00 68.38 81 ASP A C 1
ATOM 617 O O . ASP A 1 81 ? -1.125 -14.226 6.800 1.00 68.38 81 ASP A O 1
#

Solvent-accessible surface area (backbone atoms only — not comparable to full-atom values): 5440 Å² total; per-residue (Å²): 130,81,53,68,28,50,35,41,39,33,38,20,39,85,86,67,48,77,77,52,72,48,78,46,80,38,54,44,93,60,84,89,85,79,57,70,57,73,75,39,61,90,51,71,85,56,90,84,67,58,47,81,48,79,47,5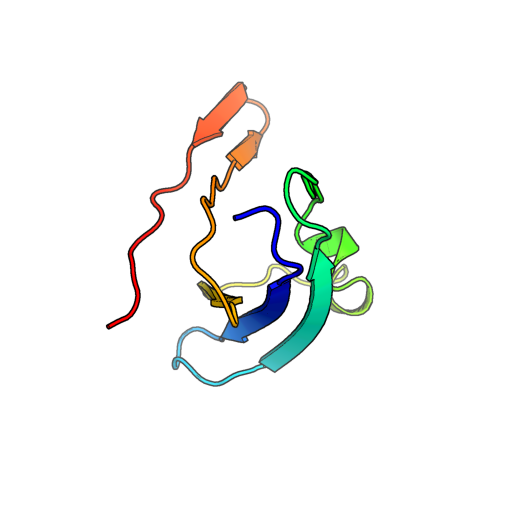8,79,50,96,78,90,82,84,48,75,45,77,59,98,91,46,77,47,77,48,89,81,79,88,82,133

pLDDT: mean 90.02, std 9.12, range [55.88, 97.31]

Foldseek 3Di:
DFAKKWKKKFWAAPVRHTPDIDIDIAGGVRDDDDDPCVRPVVCVPDDGHTDIDIDMPDDDDDWAWDQDPVGIDTDDDDDDD

Secondary structure (DSSP, 8-state):
----EEEEEEEEETTS-EEEEEEEEE-TT------HHHH-GGGTTS---EEEEEEESS-----EEEEETTEEEEEP-----

Mean predicted aligned error: 4.35 Å

Nearest PDB structures (foldseek):
  2ii9-assembly1_C  TM=7.324E-01  e=1.155E+00  Anabaena sp.
  2ii7-assembly2_E  TM=6.253E-01  e=9.223E-01  Anabaena sp.
  6b6l-assembly2_B  TM=6.679E-01  e=9.757E-01  Bacteroides cellulosilyticus DSM 14838
  3gu0-assembly1_A  TM=5.158E-01  e=9.757E-01  Thermotoga maritima

Radius of gyration: 13.57 Å; Cα contacts (8 Å, |Δi|>4): 111; chains: 1; bounding box: 29×24×38 Å